Protein AF-A0A133V153-F1 (afdb_monomer_lite)

Organism: NCBI:txid1698272

pLDDT: mean 90.9, std 9.08, range [32.34, 97.81]

Foldseek 3Di:
DPPDDADALVRVCVVVVHDSVVSVVVVVVCVVVVQWDADPRHIDGDPVVVVVCVVDPWFKDWDDQDPQDDDPTDIDTKDALCLVVDAQCVVVQVVVVVVPGRTHFDWFDDPNATDRHPDPDHGDPVVRVVCCVRPVGDHNMD

Structure (mmCIF, N/CA/C/O backbone):
data_AF-A0A133V153-F1
#
_entry.id   AF-A0A133V153-F1
#
loop_
_atom_site.group_PDB
_atom_site.id
_atom_site.type_symbol
_atom_site.label_atom_id
_atom_site.label_alt_id
_atom_site.label_comp_id
_atom_site.label_asym_id
_atom_site.label_entity_id
_atom_site.label_seq_id
_atom_site.pdbx_PDB_ins_code
_atom_site.Cartn_x
_atom_site.Cartn_y
_atom_site.Cartn_z
_atom_site.occupancy
_atom_site.B_iso_or_equiv
_atom_site.auth_seq_id
_atom_site.auth_comp_id
_atom_site.auth_asym_id
_atom_site.auth_atom_id
_atom_site.pdbx_PDB_model_num
ATOM 1 N N . MET A 1 1 ? -5.571 -16.734 17.372 1.00 32.34 1 MET A N 1
ATOM 2 C CA . MET A 1 1 ? -5.137 -15.550 18.153 1.00 32.34 1 MET A CA 1
ATOM 3 C C . MET A 1 1 ? -5.029 -14.355 17.203 1.00 32.34 1 MET A C 1
ATOM 5 O O . MET A 1 1 ? -4.830 -14.595 16.019 1.00 32.34 1 MET A O 1
ATOM 9 N N . SER A 1 2 ? -5.317 -13.109 17.619 1.00 40.53 2 SER A N 1
ATOM 10 C CA . SER A 1 2 ? -5.032 -11.953 16.744 1.00 40.53 2 SER A CA 1
ATOM 11 C C . SER A 1 2 ? -3.527 -11.776 16.662 1.00 40.53 2 SER A C 1
ATOM 13 O O . SER A 1 2 ? -2.854 -11.866 17.677 1.00 40.53 2 SER A O 1
ATOM 15 N N . GLU A 1 3 ? -3.025 -11.517 15.465 1.00 55.06 3 GLU A N 1
ATOM 16 C CA . GLU A 1 3 ? -1.598 -11.350 15.178 1.00 55.06 3 GLU A CA 1
ATOM 17 C C . GLU A 1 3 ? -0.978 -10.137 15.899 1.00 55.06 3 GLU A C 1
ATOM 19 O O . GLU A 1 3 ? 0.232 -9.968 15.870 1.00 55.06 3 GLU A O 1
ATOM 24 N N . HIS A 1 4 ? -1.791 -9.268 16.516 1.00 63.38 4 HIS A N 1
ATOM 25 C CA . HIS A 1 4 ? -1.375 -8.061 17.234 1.00 63.38 4 HIS A CA 1
ATOM 26 C C . HIS A 1 4 ? -2.132 -7.928 18.568 1.00 63.38 4 HIS A C 1
ATOM 28 O O . HIS A 1 4 ? -3.315 -8.291 18.663 1.00 63.38 4 HIS A O 1
ATOM 34 N N . GLU A 1 5 ? -1.446 -7.381 19.575 1.00 80.12 5 GLU A N 1
ATOM 35 C CA . GLU A 1 5 ? -2.010 -6.990 20.872 1.00 80.12 5 GLU A CA 1
ATOM 36 C C . GLU A 1 5 ? -3.045 -5.856 20.730 1.00 80.12 5 GLU A C 1
ATOM 38 O O . GLU A 1 5 ? -2.944 -5.042 19.801 1.00 80.12 5 GLU A O 1
ATOM 43 N N . PRO A 1 6 ? -4.024 -5.754 21.653 1.00 90.88 6 PRO A N 1
ATOM 44 C CA . PRO A 1 6 ? -4.904 -4.593 21.739 1.00 90.88 6 PRO A CA 1
ATOM 45 C C . PRO A 1 6 ? -4.107 -3.283 21.767 1.00 90.88 6 PRO A C 1
ATOM 47 O O . PRO A 1 6 ? -3.085 -3.171 22.446 1.00 90.88 6 PRO A O 1
ATOM 50 N N . ILE A 1 7 ? -4.570 -2.271 21.031 1.00 93.62 7 ILE A N 1
ATOM 51 C CA . ILE A 1 7 ? -3.858 -0.993 20.924 1.00 93.62 7 ILE A CA 1
ATOM 52 C C . ILE A 1 7 ? -4.767 0.194 21.246 1.00 93.62 7 ILE A C 1
ATOM 54 O O . ILE A 1 7 ? -5.852 0.358 20.691 1.00 93.62 7 ILE A O 1
ATOM 58 N N . GLY A 1 8 ? -4.322 1.050 22.166 1.00 94.62 8 GLY A N 1
ATOM 59 C CA . GLY A 1 8 ? -5.066 2.246 22.556 1.00 94.62 8 GLY A CA 1
ATOM 60 C C . GLY A 1 8 ? -5.098 3.317 21.459 1.00 94.62 8 GLY A C 1
ATOM 61 O O . GLY A 1 8 ? -4.127 3.504 20.720 1.00 94.62 8 GLY A O 1
ATOM 62 N N . ARG A 1 9 ? -6.191 4.091 21.406 1.00 94.81 9 ARG A N 1
ATOM 63 C CA . ARG A 1 9 ? -6.420 5.164 20.415 1.00 94.81 9 ARG A CA 1
ATOM 64 C C . ARG A 1 9 ? -5.245 6.136 20.276 1.00 94.81 9 ARG A C 1
ATOM 66 O O . ARG A 1 9 ? -4.826 6.417 19.161 1.00 94.81 9 ARG A O 1
ATOM 73 N N . LYS A 1 10 ? -4.697 6.642 21.390 1.00 94.31 10 LYS A N 1
ATOM 74 C CA . LYS A 1 10 ? -3.574 7.602 21.363 1.00 94.31 10 LYS A CA 1
ATOM 75 C C . LYS A 1 10 ? -2.314 6.998 20.735 1.00 94.31 10 LYS A C 1
ATOM 77 O O . LYS A 1 10 ? -1.610 7.670 19.990 1.00 94.31 10 LYS A O 1
ATOM 82 N N . ARG A 1 11 ? -2.036 5.716 21.008 1.00 94.62 11 ARG A N 1
ATOM 83 C CA . ARG A 1 11 ? -0.894 5.001 20.419 1.00 94.62 11 ARG A CA 1
ATOM 84 C C . ARG A 1 11 ? -1.103 4.769 18.921 1.00 94.62 11 ARG A C 1
ATOM 86 O O . ARG A 1 11 ? -0.154 4.951 18.167 1.00 94.62 11 ARG A O 1
ATOM 93 N N . LEU A 1 12 ? -2.325 4.431 18.495 1.00 94.44 12 LEU A N 1
ATOM 94 C CA . LEU A 1 12 ? -2.684 4.343 17.074 1.00 94.44 12 LEU A CA 1
ATOM 95 C C . LEU A 1 12 ? -2.496 5.679 16.348 1.00 94.44 12 LEU A C 1
ATOM 97 O O . LEU A 1 12 ? -1.836 5.702 15.317 1.00 94.44 12 LEU A O 1
ATOM 101 N N . ALA A 1 13 ? -3.004 6.779 16.913 1.00 96.06 13 ALA A N 1
ATOM 102 C CA . ALA A 1 13 ? -2.884 8.113 16.322 1.00 96.06 13 ALA A CA 1
ATOM 103 C C . ALA A 1 13 ? -1.416 8.494 16.070 1.00 96.06 13 ALA A C 1
ATOM 105 O O . ALA A 1 13 ? -1.063 8.889 14.963 1.00 96.06 13 ALA A O 1
ATOM 106 N N . ARG A 1 14 ? -0.539 8.271 17.063 1.00 95.44 14 ARG A N 1
ATOM 107 C CA . ARG A 1 14 ? 0.907 8.509 16.918 1.00 95.44 14 ARG A CA 1
ATOM 108 C C . ARG A 1 14 ? 1.553 7.615 15.863 1.00 95.44 14 ARG A C 1
ATOM 110 O O . ARG A 1 14 ? 2.299 8.116 15.033 1.00 95.44 14 ARG A O 1
ATOM 117 N N . LYS A 1 15 ? 1.270 6.305 15.884 1.00 93.19 15 LYS A N 1
ATOM 118 C CA . LYS A 1 15 ? 1.844 5.350 14.918 1.00 93.19 15 LYS A CA 1
ATOM 119 C C . LYS A 1 15 ? 1.439 5.661 13.478 1.00 93.19 15 LYS A C 1
ATOM 121 O O . LYS A 1 15 ? 2.256 5.513 12.583 1.00 93.19 15 LYS A O 1
ATOM 126 N N . LEU A 1 16 ? 0.195 6.085 13.274 1.00 91.62 16 LEU A N 1
ATOM 127 C CA . LEU A 1 16 ? -0.346 6.425 11.959 1.00 91.62 16 LEU A CA 1
ATOM 128 C C . LEU A 1 16 ? -0.115 7.895 11.580 1.00 91.62 16 LEU A C 1
ATOM 130 O O . LEU A 1 16 ? -0.528 8.299 10.501 1.00 91.62 16 LEU A O 1
ATOM 134 N N . ARG A 1 17 ? 0.514 8.689 12.462 1.00 92.69 17 ARG A N 1
ATOM 135 C CA . ARG A 1 17 ? 0.752 10.132 12.290 1.00 92.69 17 ARG A CA 1
ATOM 136 C C . ARG A 1 17 ? -0.514 10.913 11.905 1.00 92.69 17 ARG A C 1
ATOM 138 O O . ARG A 1 17 ? -0.471 11.841 11.107 1.00 92.69 17 ARG A O 1
ATOM 145 N N . VAL A 1 18 ? -1.649 10.553 12.505 1.00 94.38 18 VAL A N 1
ATOM 146 C CA . VAL A 1 18 ? -2.936 11.243 12.317 1.00 94.38 18 VAL A CA 1
ATOM 147 C C . VAL A 1 18 ? -3.361 11.970 13.590 1.00 94.38 18 VAL A C 1
ATOM 149 O O . VAL A 1 18 ? -3.038 11.546 14.701 1.00 94.38 18 VAL A O 1
ATOM 152 N N . GLY A 1 19 ? -4.139 13.046 13.446 1.00 95.50 19 GLY A N 1
ATOM 153 C CA . GLY A 1 19 ? -4.699 13.776 14.587 1.00 95.50 19 GLY A CA 1
ATOM 154 C C . GLY A 1 19 ? -5.626 12.911 15.452 1.00 95.50 19 GLY A C 1
ATOM 155 O O . GLY A 1 19 ? -6.313 12.012 14.956 1.00 95.50 19 GLY A O 1
ATOM 156 N N . GLU A 1 20 ? -5.696 13.193 16.759 1.00 94.62 20 GLU A N 1
ATOM 157 C CA . GLU A 1 20 ? -6.511 12.398 17.694 1.00 94.62 20 GLU A CA 1
ATOM 158 C C . GLU A 1 20 ? -8.006 12.392 17.328 1.00 94.62 20 GLU A C 1
ATOM 160 O O . GLU A 1 20 ? -8.674 11.360 17.457 1.00 94.62 20 GLU A O 1
ATOM 165 N N . GLY A 1 21 ? -8.521 13.525 16.834 1.00 96.62 21 GLY A N 1
ATOM 166 C CA . GLY A 1 21 ? -9.886 13.646 16.320 1.00 96.62 21 GLY A CA 1
ATOM 167 C C . GLY A 1 21 ? -10.138 12.727 15.122 1.00 96.62 21 GLY A C 1
ATOM 168 O O . GLY A 1 21 ? -11.104 11.964 15.137 1.00 96.62 21 GLY A O 1
ATOM 169 N N . SER A 1 22 ? -9.230 12.718 14.141 1.00 96.88 22 SER A N 1
ATOM 170 C CA . SER A 1 22 ? -9.299 11.833 12.970 1.00 96.88 22 SER A CA 1
ATOM 171 C C . SER A 1 22 ? -9.246 10.364 13.374 1.00 96.88 22 SER A C 1
ATOM 173 O O . SER A 1 22 ? -10.057 9.567 12.906 1.00 96.88 22 SER A O 1
ATOM 175 N N . MET A 1 23 ? -8.366 10.000 14.312 1.00 97.12 23 MET A N 1
ATOM 176 C CA . MET A 1 23 ? -8.290 8.629 14.822 1.00 97.12 23 MET A CA 1
ATOM 177 C C . MET A 1 23 ? -9.599 8.198 15.496 1.00 97.12 23 MET A C 1
ATOM 179 O O . MET A 1 23 ? -10.049 7.067 15.308 1.00 97.12 23 MET A O 1
ATOM 183 N N . ARG A 1 24 ? -10.240 9.095 16.261 1.00 96.06 24 ARG A N 1
ATOM 184 C CA . ARG A 1 24 ? -11.567 8.842 16.847 1.00 96.06 24 ARG A CA 1
ATOM 185 C C . ARG A 1 24 ? -12.603 8.575 15.755 1.00 96.06 24 ARG A C 1
ATOM 187 O O . ARG A 1 24 ? -13.336 7.596 15.869 1.00 96.06 24 ARG A O 1
ATOM 194 N N . THR A 1 25 ? -12.638 9.396 14.709 1.00 97.81 25 THR A N 1
ATOM 195 C CA . THR A 1 25 ? -13.566 9.228 13.580 1.00 97.81 25 THR A CA 1
ATOM 196 C C . THR A 1 25 ? -13.335 7.907 12.844 1.00 97.81 25 THR A C 1
ATOM 198 O O . THR A 1 25 ? -14.289 7.164 12.623 1.00 97.81 25 THR A O 1
ATOM 201 N N . ILE A 1 26 ? -12.079 7.557 12.545 1.00 96.94 26 ILE A N 1
ATOM 202 C CA . ILE A 1 26 ? -11.711 6.285 11.900 1.00 96.94 26 ILE A CA 1
ATOM 203 C C . ILE A 1 26 ? -12.182 5.093 12.743 1.00 96.94 26 ILE A C 1
ATOM 205 O O . ILE A 1 26 ? -12.841 4.191 12.231 1.00 96.94 26 ILE A O 1
ATOM 209 N N . LEU A 1 27 ? -11.889 5.091 14.047 1.00 96.88 27 LEU A N 1
ATOM 210 C CA . LEU A 1 27 ? -12.289 3.994 14.935 1.00 96.88 27 LEU A CA 1
ATOM 211 C C . LEU A 1 27 ? -13.801 3.895 15.102 1.00 96.88 27 LEU A C 1
ATOM 213 O O . LEU A 1 27 ? -14.309 2.787 15.241 1.00 96.88 27 LEU A O 1
ATOM 217 N N . ASN A 1 28 ? -14.515 5.020 15.117 1.00 97.12 28 ASN A N 1
ATOM 218 C CA . ASN A 1 28 ? -15.974 5.016 15.155 1.00 97.12 28 ASN A CA 1
ATOM 219 C C . ASN A 1 28 ? -16.540 4.339 13.909 1.00 97.12 28 ASN A C 1
ATOM 221 O O . ASN A 1 28 ? -17.233 3.339 14.054 1.00 97.12 28 ASN A O 1
ATOM 225 N N . ARG A 1 29 ? -16.105 4.750 12.716 1.00 97.69 29 ARG A N 1
ATOM 226 C CA . ARG A 1 29 ? -16.550 4.129 11.462 1.00 97.69 29 ARG A CA 1
ATOM 227 C C . ARG A 1 29 ? -16.252 2.626 11.406 1.00 97.69 29 ARG A C 1
ATOM 229 O O . ARG A 1 29 ? -17.121 1.831 11.073 1.00 97.69 29 ARG A O 1
ATOM 236 N N . LEU A 1 30 ? -15.051 2.209 11.818 1.00 96.44 30 LEU A N 1
ATOM 237 C CA . LEU A 1 30 ? -14.686 0.786 11.868 1.00 96.44 30 LEU A CA 1
ATOM 238 C C . LEU A 1 30 ? -15.512 -0.020 12.887 1.00 96.44 30 LEU A C 1
ATOM 240 O O . LEU A 1 30 ? -15.706 -1.224 12.696 1.00 96.44 30 LEU A O 1
ATOM 244 N N . LYS A 1 31 ? -15.973 0.607 13.977 1.00 96.94 31 LYS A N 1
ATOM 245 C CA . LYS A 1 31 ? -16.891 -0.020 14.942 1.00 96.94 31 LYS A CA 1
ATOM 246 C C . LYS A 1 31 ? -18.304 -0.123 14.378 1.00 96.94 31 LYS A C 1
ATOM 248 O O . LYS A 1 31 ? -18.906 -1.185 14.523 1.00 96.94 31 LYS A O 1
ATOM 253 N N . ASP A 1 32 ? -18.793 0.919 13.712 1.00 97.62 32 ASP A N 1
ATOM 254 C CA . ASP A 1 32 ? -20.116 0.936 13.074 1.00 97.62 32 ASP A CA 1
ATOM 255 C C . ASP A 1 32 ? -20.215 -0.179 12.016 1.00 97.62 32 ASP A C 1
ATOM 257 O O . ASP A 1 32 ? -21.180 -0.946 11.986 1.00 97.62 32 ASP A O 1
ATOM 261 N N . ASP A 1 33 ? -19.131 -0.398 11.263 1.00 96.88 33 ASP A N 1
ATOM 262 C CA . ASP A 1 33 ? -18.997 -1.500 10.300 1.00 96.88 33 ASP A CA 1
ATOM 263 C C . ASP A 1 33 ? -18.761 -2.880 10.955 1.00 96.88 33 ASP A C 1
ATOM 265 O O . ASP A 1 33 ? -18.677 -3.911 10.268 1.00 96.88 33 ASP A O 1
ATOM 269 N N . LYS A 1 34 ? -18.670 -2.939 12.290 1.00 97.25 34 LYS A N 1
ATOM 270 C CA . LYS A 1 34 ? -18.384 -4.132 13.108 1.00 97.25 34 LYS A CA 1
ATOM 271 C C . LYS A 1 34 ? -17.037 -4.789 12.788 1.00 97.25 34 LYS A C 1
ATOM 273 O O . LYS A 1 34 ? -16.884 -5.999 12.970 1.00 97.25 34 LYS A O 1
ATOM 278 N N . LEU A 1 35 ? -16.058 -4.026 12.305 1.00 95.88 35 LEU A N 1
ATOM 279 C CA . LEU A 1 35 ? -14.710 -4.510 11.973 1.00 95.88 35 LEU A CA 1
ATOM 280 C C . LEU A 1 35 ? -13.770 -4.462 13.184 1.00 95.88 35 LEU A C 1
ATOM 282 O O . LEU A 1 35 ? -12.929 -5.348 13.354 1.00 95.88 35 LEU A O 1
ATOM 286 N N . VAL A 1 36 ? -13.943 -3.464 14.051 1.00 96.44 36 VAL A N 1
ATOM 287 C CA . VAL A 1 36 ? -13.152 -3.258 15.273 1.00 96.44 36 VAL A CA 1
ATOM 288 C C . VAL A 1 36 ? -14.069 -3.212 16.496 1.00 96.44 36 VAL A C 1
ATOM 290 O O . VAL A 1 36 ? -15.209 -2.769 16.404 1.00 96.44 36 VAL A O 1
ATOM 293 N N . ALA A 1 37 ? -13.572 -3.660 17.647 1.00 95.75 37 ALA A N 1
ATOM 294 C CA . ALA A 1 37 ? -14.207 -3.499 18.952 1.00 95.75 37 ALA A CA 1
ATOM 295 C C . ALA A 1 37 ? -13.272 -2.763 19.921 1.00 95.75 37 ALA A C 1
ATOM 297 O O . ALA A 1 37 ? -12.048 -2.840 19.795 1.00 95.75 37 ALA A O 1
ATOM 298 N N . SER A 1 38 ? -13.850 -2.052 20.890 1.00 94.75 38 SER A N 1
ATOM 299 C CA . SER A 1 38 ? -13.117 -1.475 22.022 1.00 94.75 38 SER A CA 1
ATOM 300 C C . SER A 1 38 ? -13.129 -2.440 23.205 1.00 94.75 38 SER A C 1
ATOM 302 O O . SER A 1 38 ? -14.179 -2.973 23.551 1.00 94.75 38 SER A O 1
ATOM 304 N N . THR A 1 39 ? -11.985 -2.608 23.856 1.00 91.94 39 THR A N 1
ATOM 305 C CA . THR A 1 39 ? -11.804 -3.311 25.131 1.00 91.94 39 THR A CA 1
ATOM 306 C C . THR A 1 39 ? -11.090 -2.384 26.122 1.00 91.94 39 THR A C 1
ATOM 3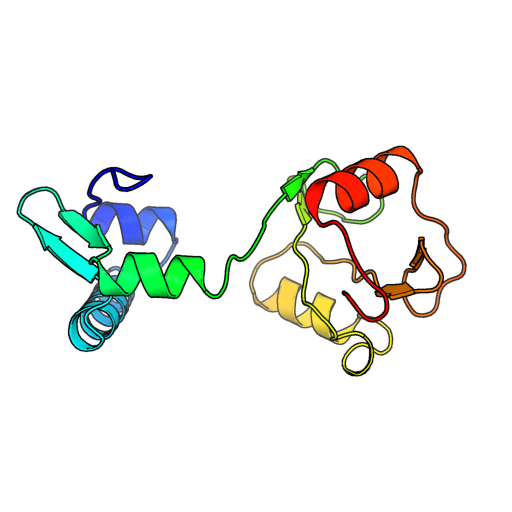08 O O . THR A 1 39 ? -10.526 -1.366 25.705 1.00 91.94 39 THR A O 1
ATOM 311 N N . PRO A 1 40 ? -11.052 -2.718 27.426 1.00 92.19 40 PRO A N 1
ATOM 312 C CA . PRO A 1 40 ? -10.254 -1.968 28.397 1.00 92.19 40 PRO A CA 1
ATOM 313 C C . PRO A 1 40 ? -8.764 -1.868 28.029 1.00 92.19 40 PRO A C 1
ATOM 315 O O . PRO A 1 40 ? -8.122 -0.872 28.347 1.00 92.19 40 PRO A O 1
ATOM 318 N N . GLN A 1 41 ? -8.215 -2.860 27.315 1.00 90.00 41 GLN A N 1
ATOM 319 C CA . GLN A 1 41 ? -6.816 -2.863 26.866 1.00 90.00 41 GLN A CA 1
ATOM 320 C C . GLN A 1 41 ? -6.584 -2.102 25.544 1.00 90.00 41 GLN A C 1
ATOM 322 O O . GLN A 1 41 ? -5.439 -1.882 25.154 1.00 90.00 41 GLN A O 1
ATOM 327 N N . GLY A 1 42 ? -7.639 -1.688 24.834 1.00 93.69 42 GLY A N 1
ATOM 328 C CA . GLY A 1 42 ? -7.534 -0.956 23.571 1.00 93.69 42 GLY A CA 1
ATOM 329 C C . GLY A 1 42 ? -8.481 -1.474 22.492 1.00 93.69 42 GLY A C 1
ATOM 330 O O . GLY A 1 42 ? -9.522 -2.051 22.772 1.00 93.69 42 GLY A O 1
ATOM 331 N N . HIS A 1 43 ? -8.141 -1.240 21.230 1.00 95.19 43 HIS A N 1
ATOM 332 C CA . HIS A 1 43 ? -8.952 -1.662 20.091 1.00 95.19 43 HIS A CA 1
ATOM 333 C C . HIS A 1 43 ? -8.446 -2.982 19.506 1.00 95.19 43 HIS A C 1
ATOM 335 O O . HIS A 1 43 ? -7.236 -3.177 19.375 1.00 95.19 43 HIS A O 1
ATOM 341 N N . ILE A 1 44 ? -9.376 -3.863 19.127 1.00 95.19 44 ILE A N 1
ATOM 342 C CA . ILE A 1 44 ? -9.096 -5.174 18.522 1.00 95.19 44 ILE A CA 1
ATOM 343 C C . ILE A 1 44 ? -9.945 -5.407 17.272 1.00 95.19 44 ILE A C 1
ATOM 345 O O . ILE A 1 44 ? -11.057 -4.894 17.164 1.00 95.19 44 ILE A O 1
ATOM 349 N N . LEU A 1 45 ? -9.466 -6.245 16.350 1.00 94.19 45 LEU A N 1
ATOM 350 C CA . LEU A 1 45 ? -10.292 -6.738 15.243 1.00 94.19 45 LEU A CA 1
ATOM 351 C C . LEU A 1 45 ? -11.341 -7.737 15.747 1.00 94.19 45 LEU A C 1
ATOM 353 O O . LEU A 1 45 ? -11.013 -8.692 16.463 1.00 94.19 45 LEU A O 1
ATOM 357 N N . THR A 1 46 ? -12.586 -7.573 15.302 1.00 95.38 46 THR A N 1
ATOM 358 C CA . THR A 1 46 ? -13.660 -8.552 15.527 1.00 95.38 46 THR A CA 1
ATOM 359 C C . THR A 1 46 ? -13.445 -9.807 14.671 1.00 95.38 46 THR A C 1
ATOM 361 O O . THR A 1 46 ? -12.568 -9.852 13.804 1.00 95.38 46 THR A O 1
ATOM 364 N N . LYS A 1 47 ? -14.270 -10.849 14.857 1.00 94.38 47 LYS A N 1
ATOM 365 C CA . LYS A 1 47 ? -14.269 -12.020 13.958 1.00 94.38 47 LYS A CA 1
ATOM 366 C C . LYS A 1 47 ? -14.533 -11.610 12.502 1.00 94.38 47 LYS A C 1
ATOM 368 O O . LYS A 1 47 ? -13.796 -12.042 11.621 1.00 94.38 47 LYS A O 1
ATOM 373 N N . LYS A 1 48 ? -15.514 -10.723 12.279 1.00 94.88 48 LYS A N 1
ATOM 374 C CA . LYS A 1 48 ? -15.817 -10.136 10.965 1.00 94.88 48 LYS A CA 1
ATOM 375 C C . LYS A 1 48 ? -14.618 -9.355 10.424 1.00 94.88 48 LYS A C 1
ATOM 377 O O . LYS A 1 48 ? -14.197 -9.606 9.305 1.00 94.88 48 LYS A O 1
ATOM 382 N N . GLY A 1 49 ? -14.014 -8.480 11.232 1.00 93.69 49 GLY A N 1
ATOM 383 C CA . GLY A 1 49 ? -12.834 -7.705 10.836 1.00 93.69 49 GLY A CA 1
ATOM 384 C C . GLY A 1 49 ? -11.654 -8.581 10.416 1.00 93.69 49 GLY A C 1
ATOM 385 O O . GLY A 1 49 ? -11.035 -8.329 9.388 1.00 93.69 49 GLY A O 1
ATOM 386 N N . LYS A 1 50 ? -11.386 -9.664 11.155 1.00 91.69 50 LYS A N 1
ATOM 387 C CA . LYS A 1 50 ? -10.348 -10.648 10.798 1.00 91.69 50 LYS A CA 1
ATOM 388 C C . LYS A 1 50 ? -10.661 -11.375 9.491 1.00 91.69 50 LYS A C 1
ATOM 390 O O . LYS A 1 50 ? -9.751 -11.610 8.705 1.00 91.69 50 LYS A O 1
ATOM 395 N N . GLN A 1 51 ? -11.917 -11.759 9.269 1.00 91.88 51 GLN A N 1
ATOM 396 C CA . GLN A 1 51 ? -12.334 -12.406 8.022 1.00 91.88 51 GLN A CA 1
ATOM 397 C C . GLN A 1 51 ? -12.192 -11.453 6.833 1.00 91.88 51 GLN A C 1
ATOM 399 O O . GLN A 1 51 ? -11.579 -11.825 5.841 1.00 91.88 51 GLN A O 1
ATOM 404 N N . GLU A 1 52 ? -12.670 -10.216 6.954 1.00 89.94 52 GLU A N 1
ATOM 405 C CA . GLU A 1 52 ? -12.564 -9.208 5.893 1.00 89.94 52 GLU A CA 1
ATOM 406 C C . GLU A 1 52 ? -11.106 -8.855 5.575 1.00 89.94 52 GLU A C 1
ATOM 408 O O . GLU A 1 52 ? -10.722 -8.817 4.407 1.00 89.94 52 GLU A O 1
ATOM 413 N N . PHE A 1 53 ? -10.259 -8.708 6.597 1.00 86.44 53 PHE A N 1
ATOM 414 C CA . PHE A 1 53 ? -8.823 -8.497 6.403 1.00 86.44 53 PHE A CA 1
ATOM 415 C C . PHE A 1 53 ? -8.171 -9.651 5.621 1.00 86.44 53 PHE A C 1
ATOM 417 O O . PHE A 1 53 ? -7.375 -9.418 4.714 1.00 86.44 53 PHE A O 1
ATOM 424 N N . LYS A 1 54 ? -8.568 -10.900 5.904 1.00 84.38 54 LYS A N 1
ATOM 425 C CA . LYS A 1 54 ? -8.079 -12.091 5.190 1.00 84.38 54 LYS A CA 1
ATOM 426 C C . LYS A 1 54 ? -8.577 -12.207 3.748 1.00 84.38 54 LYS A C 1
ATOM 428 O O . LYS A 1 54 ? -7.925 -12.882 2.962 1.00 84.38 54 LYS A O 1
ATOM 433 N N . ARG A 1 55 ? -9.711 -11.593 3.387 1.00 82.06 55 ARG A N 1
ATOM 434 C CA . ARG A 1 55 ? -10.267 -11.647 2.017 1.00 82.06 55 ARG A CA 1
ATOM 435 C C . ARG A 1 55 ? -9.515 -10.755 1.036 1.00 82.06 55 ARG A C 1
ATOM 437 O O . ARG A 1 55 ? -9.532 -11.025 -0.159 1.00 82.06 55 ARG A O 1
ATOM 444 N N . LYS A 1 56 ? -8.874 -9.693 1.527 1.00 70.56 56 LYS A N 1
ATOM 445 C CA . LYS A 1 56 ? -8.079 -8.759 0.718 1.00 70.56 56 LYS A CA 1
ATOM 446 C C . LYS A 1 56 ? -6.683 -8.598 1.323 1.00 70.56 56 LYS A C 1
ATOM 448 O O . LYS A 1 56 ? -6.349 -7.495 1.766 1.00 70.56 56 LYS A O 1
ATOM 453 N N . PRO A 1 57 ? -5.880 -9.675 1.390 1.00 65.88 57 PRO A N 1
ATOM 454 C CA . PRO A 1 57 ? -4.558 -9.590 1.976 1.00 65.88 57 PRO A CA 1
ATOM 455 C C . PRO A 1 57 ? -3.713 -8.660 1.108 1.00 65.88 57 PRO A C 1
ATOM 457 O O . PRO A 1 57 ? -3.395 -8.966 -0.040 1.00 65.88 57 PRO A O 1
ATOM 460 N N . ARG A 1 58 ? -3.371 -7.495 1.656 1.00 77.25 58 ARG A N 1
ATOM 461 C CA . ARG A 1 58 ? -2.352 -6.634 1.065 1.00 77.25 58 ARG A CA 1
ATOM 462 C C . ARG A 1 58 ? -1.015 -7.165 1.541 1.00 77.25 58 ARG A C 1
ATOM 464 O O . ARG A 1 58 ? -0.738 -7.156 2.739 1.00 77.25 58 ARG A O 1
ATOM 471 N N . LYS A 1 59 ? -0.228 -7.689 0.609 1.00 85.81 59 LYS A N 1
ATOM 472 C CA . LYS A 1 59 ? 1.126 -8.134 0.906 1.00 85.81 59 LYS A CA 1
ATOM 473 C C . LYS A 1 59 ? 2.052 -6.938 0.747 1.00 85.81 59 LYS A C 1
ATOM 475 O O . LYS A 1 59 ? 2.016 -6.269 -0.281 1.00 85.81 59 LYS A O 1
ATOM 480 N N . PHE A 1 60 ? 2.846 -6.683 1.773 1.00 92.00 60 PHE A N 1
AT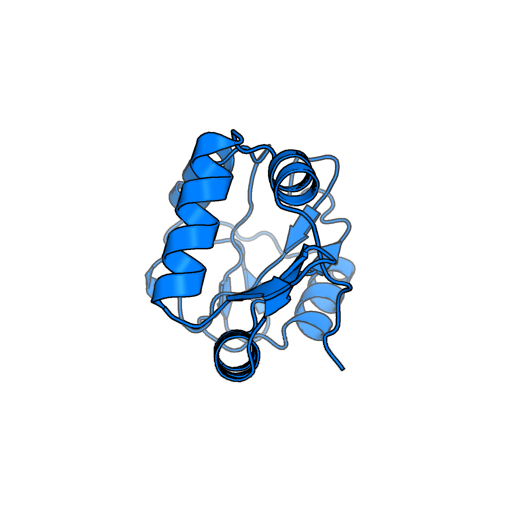OM 481 C CA . PHE A 1 60 ? 3.889 -5.671 1.754 1.00 92.00 60 PHE A CA 1
ATOM 482 C C . PHE A 1 60 ? 5.225 -6.370 1.970 1.00 92.00 60 PHE A C 1
ATOM 484 O O . PHE A 1 60 ? 5.320 -7.278 2.800 1.00 92.00 60 PHE A O 1
ATOM 491 N N . LEU A 1 61 ? 6.232 -5.974 1.205 1.00 93.38 61 LEU A N 1
ATOM 492 C CA . LEU A 1 61 ? 7.598 -6.459 1.335 1.00 93.38 61 LEU A CA 1
ATOM 493 C C . LEU A 1 61 ? 8.498 -5.255 1.566 1.00 93.38 61 LEU A C 1
ATOM 495 O O . LEU A 1 61 ? 8.598 -4.407 0.688 1.00 93.38 61 LEU A O 1
ATOM 499 N N . THR A 1 62 ? 9.176 -5.212 2.708 1.00 93.50 62 THR A N 1
ATOM 500 C CA . THR A 1 62 ? 10.317 -4.311 2.874 1.00 93.50 62 THR A CA 1
ATOM 501 C C . THR A 1 62 ? 11.522 -4.920 2.171 1.00 93.50 62 THR A C 1
ATOM 503 O O . THR A 1 62 ? 11.864 -6.093 2.384 1.00 93.50 62 THR A O 1
ATOM 506 N N . LEU A 1 63 ? 12.148 -4.138 1.307 1.00 92.50 63 LEU A N 1
ATOM 507 C CA . LEU A 1 63 ? 13.324 -4.533 0.549 1.00 92.50 63 LEU A CA 1
ATOM 508 C C . LEU A 1 63 ? 14.284 -3.355 0.420 1.00 92.50 63 LEU A C 1
ATOM 510 O O . LEU A 1 63 ? 13.984 -2.260 0.863 1.00 92.50 63 LEU A O 1
ATOM 514 N N . ASP A 1 64 ? 15.451 -3.650 -0.125 1.00 89.00 64 ASP A N 1
ATOM 515 C CA . ASP A 1 64 ? 16.366 -2.647 -0.652 1.00 89.00 64 ASP A CA 1
ATOM 516 C C . ASP A 1 64 ? 16.133 -2.700 -2.160 1.00 89.00 64 ASP A C 1
ATOM 518 O O . ASP A 1 64 ? 16.323 -3.773 -2.758 1.00 89.00 64 ASP A O 1
ATOM 522 N N . ALA A 1 65 ? 15.551 -1.636 -2.709 1.00 86.62 65 ALA A N 1
ATOM 523 C CA . ALA A 1 65 ? 15.177 -1.557 -4.113 1.00 86.62 65 ALA A CA 1
ATOM 524 C C . ALA A 1 65 ? 16.289 -0.948 -4.985 1.00 86.62 65 ALA A C 1
ATOM 526 O O . ALA A 1 65 ? 16.075 -0.801 -6.189 1.00 86.62 65 ALA A O 1
ATOM 527 N N . GLY A 1 66 ? 17.465 -0.654 -4.412 1.00 85.06 66 GLY A N 1
ATOM 528 C CA . GLY A 1 66 ? 18.587 -0.057 -5.133 1.00 85.06 66 GLY A CA 1
ATOM 529 C C . GLY A 1 66 ? 18.167 1.218 -5.863 1.00 85.06 66 GLY A C 1
ATOM 530 O O . GLY A 1 66 ? 17.446 2.050 -5.318 1.00 85.06 66 GLY A O 1
ATOM 531 N N . ASP A 1 67 ? 18.546 1.327 -7.134 1.00 83.62 67 ASP A N 1
ATOM 532 C CA . ASP A 1 67 ? 18.272 2.514 -7.955 1.00 83.62 67 ASP A CA 1
ATOM 533 C C . ASP A 1 67 ? 16.813 2.611 -8.453 1.00 83.62 67 ASP A C 1
ATOM 535 O O . ASP A 1 67 ? 16.463 3.528 -9.200 1.00 83.62 67 ASP A O 1
ATOM 539 N N . LEU A 1 68 ? 15.927 1.680 -8.067 1.00 83.06 68 LEU A N 1
ATOM 540 C CA . LEU A 1 68 ? 14.505 1.761 -8.424 1.00 83.06 68 LEU A CA 1
ATOM 541 C C . LEU A 1 68 ? 13.771 2.862 -7.657 1.00 83.06 68 LEU A C 1
ATOM 543 O O . LEU A 1 68 ? 12.681 3.261 -8.064 1.00 83.06 68 LEU A O 1
ATOM 547 N N . THR A 1 69 ? 14.303 3.334 -6.540 1.00 81.62 69 THR A N 1
ATOM 548 C CA . THR A 1 69 ? 13.676 4.344 -5.684 1.00 81.62 69 THR A CA 1
ATOM 549 C C . THR A 1 69 ? 14.743 5.289 -5.142 1.00 81.62 69 THR A C 1
ATOM 551 O O . THR A 1 69 ? 15.937 5.094 -5.329 1.00 81.62 69 THR A O 1
ATOM 554 N N . VAL A 1 70 ? 14.303 6.378 -4.513 1.00 81.31 70 VAL A N 1
ATOM 555 C CA . VAL A 1 70 ? 15.193 7.419 -3.967 1.00 81.31 70 VAL A CA 1
ATOM 556 C C . VAL A 1 70 ? 15.105 7.533 -2.442 1.00 81.31 70 VAL A C 1
ATOM 558 O O . VAL A 1 70 ? 15.722 8.419 -1.858 1.00 81.31 70 VAL A O 1
ATOM 561 N N . GLY A 1 71 ? 14.295 6.686 -1.802 1.00 82.44 71 GLY A N 1
ATOM 562 C CA . GLY A 1 71 ? 14.026 6.744 -0.367 1.00 82.44 71 GLY A CA 1
ATOM 563 C C . GLY A 1 71 ? 14.981 5.869 0.444 1.00 82.44 71 GLY A C 1
ATOM 564 O O . GLY A 1 71 ? 15.545 4.906 -0.058 1.00 82.44 71 GLY A O 1
ATOM 565 N N . GLU A 1 72 ? 15.119 6.168 1.736 1.00 85.44 72 GLU A N 1
ATOM 566 C CA . GLU A 1 72 ? 15.938 5.363 2.662 1.00 85.44 72 GLU A CA 1
ATOM 567 C C . GLU A 1 72 ? 15.296 4.009 3.020 1.00 85.44 72 GLU A C 1
ATOM 569 O O . GLU A 1 72 ? 15.956 3.113 3.551 1.00 85.44 72 GLU A O 1
ATOM 574 N N . VAL A 1 73 ? 13.985 3.869 2.792 1.00 89.94 73 VAL A N 1
ATOM 575 C CA . VAL A 1 73 ? 13.207 2.669 3.115 1.00 89.94 73 VAL A CA 1
ATOM 576 C C . VAL A 1 73 ? 12.249 2.349 1.977 1.00 89.94 73 VAL A C 1
ATOM 578 O O . VAL A 1 73 ? 11.317 3.113 1.722 1.00 89.94 73 VAL A O 1
ATOM 581 N N . ASP A 1 74 ? 12.388 1.156 1.394 1.00 93.56 74 ASP A N 1
ATOM 582 C CA . ASP A 1 74 ? 11.510 0.707 0.315 1.00 93.56 74 ASP A CA 1
ATOM 583 C C . ASP A 1 74 ? 10.482 -0.314 0.773 1.00 93.56 74 ASP A C 1
ATOM 585 O O . ASP A 1 74 ? 10.766 -1.283 1.491 1.00 93.56 74 ASP A O 1
ATOM 589 N N . VAL A 1 75 ? 9.256 -0.125 0.291 1.00 94.19 75 VAL A N 1
ATOM 590 C CA . VAL A 1 75 ? 8.155 -1.062 0.489 1.00 94.19 75 VAL A CA 1
ATOM 591 C C . VAL A 1 75 ? 7.502 -1.358 -0.852 1.00 94.19 75 VAL A C 1
ATOM 593 O O . VAL A 1 75 ? 6.915 -0.479 -1.475 1.00 94.19 75 VAL A O 1
ATOM 596 N N . ALA A 1 76 ? 7.537 -2.622 -1.261 1.00 94.69 76 ALA A N 1
ATOM 597 C CA . ALA A 1 76 ? 6.810 -3.110 -2.423 1.00 94.69 76 ALA A CA 1
ATOM 598 C C . ALA A 1 76 ? 5.444 -3.687 -2.024 1.00 94.69 76 ALA A C 1
ATOM 600 O O . ALA A 1 76 ? 5.268 -4.253 -0.938 1.00 94.69 76 ALA A O 1
ATOM 601 N N . THR A 1 77 ? 4.478 -3.590 -2.932 1.00 95.31 77 THR A N 1
ATOM 602 C CA . THR A 1 77 ? 3.180 -4.272 -2.858 1.00 95.31 77 THR A CA 1
ATOM 603 C C . THR A 1 77 ? 2.744 -4.686 -4.261 1.00 95.31 77 THR A C 1
ATOM 605 O O . THR A 1 77 ? 3.383 -4.291 -5.226 1.00 95.31 77 THR A O 1
ATOM 608 N N . ILE A 1 78 ? 1.682 -5.486 -4.364 1.00 94.56 78 ILE A N 1
ATOM 609 C CA . ILE A 1 78 ? 1.152 -5.974 -5.642 1.00 94.56 78 ILE A CA 1
ATOM 610 C C . ILE A 1 78 ? -0.346 -5.691 -5.754 1.00 94.56 78 ILE A C 1
ATOM 612 O O . ILE A 1 78 ? -1.118 -5.925 -4.812 1.00 94.56 78 ILE A O 1
ATOM 616 N N . VAL A 1 79 ? -0.770 -5.231 -6.922 1.00 93.00 79 VAL A N 1
ATOM 617 C CA . VAL A 1 79 ? -2.160 -5.040 -7.321 1.00 93.00 79 VAL A CA 1
ATOM 618 C C . VAL A 1 79 ? -2.461 -5.986 -8.476 1.00 93.00 79 VAL A C 1
ATOM 620 O O . VAL A 1 79 ? -1.882 -5.905 -9.555 1.00 93.00 79 VAL A O 1
ATOM 623 N N . ARG A 1 80 ? -3.400 -6.906 -8.242 1.00 92.06 80 ARG A N 1
ATOM 624 C CA . ARG A 1 80 ? -3.714 -7.948 -9.220 1.00 92.06 80 ARG A CA 1
ATOM 625 C C . ARG A 1 80 ? -4.475 -7.390 -10.421 1.00 92.06 80 ARG A C 1
ATOM 627 O O . ARG A 1 80 ? -5.430 -6.635 -10.216 1.00 92.06 80 ARG A O 1
ATOM 634 N N . LYS A 1 81 ? -4.112 -7.825 -11.634 1.00 93.38 81 LYS A N 1
ATOM 635 C CA . LYS A 1 81 ? -4.806 -7.513 -12.902 1.00 93.38 81 LYS A CA 1
ATOM 636 C C . LYS A 1 81 ? -5.086 -6.016 -13.090 1.00 93.38 81 LYS A C 1
ATOM 638 O O . LYS A 1 81 ? -6.223 -5.606 -13.326 1.00 93.38 81 LYS A O 1
ATOM 643 N N . ALA A 1 82 ? -4.059 -5.194 -12.911 1.00 94.31 82 ALA A N 1
ATOM 644 C CA . ALA A 1 82 ? -4.173 -3.738 -12.933 1.00 94.31 82 ALA A CA 1
ATOM 645 C C . ALA A 1 82 ? -3.327 -3.053 -14.015 1.00 94.31 82 ALA A C 1
ATOM 647 O O . ALA A 1 82 ? -3.405 -1.832 -14.124 1.00 94.31 82 ALA A O 1
ATOM 648 N N . SER A 1 83 ? -2.568 -3.806 -14.818 1.00 94.06 83 SER A N 1
ATOM 649 C CA . SER A 1 83 ? -1.669 -3.250 -15.844 1.00 94.06 83 SER A CA 1
ATOM 650 C C . SER A 1 83 ? -2.363 -2.302 -16.828 1.00 94.06 83 SER A C 1
ATOM 652 O O . SER A 1 83 ? -1.819 -1.252 -17.129 1.00 94.06 83 SER A O 1
ATOM 654 N N . GLU A 1 84 ? -3.609 -2.576 -17.226 1.00 93.88 84 GLU A N 1
ATOM 655 C CA . GLU A 1 84 ? -4.398 -1.703 -18.118 1.00 93.88 84 GL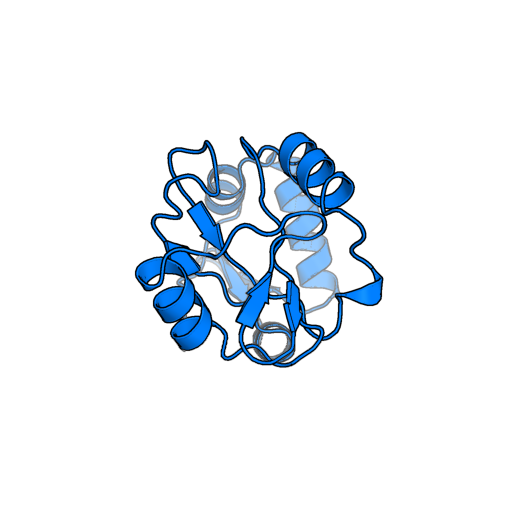U A CA 1
ATOM 656 C C . GLU A 1 84 ? -4.662 -0.298 -17.545 1.00 93.88 84 GLU A C 1
ATOM 658 O O . GLU A 1 84 ? -5.021 0.623 -18.273 1.00 93.88 84 GLU A O 1
ATOM 663 N N . LYS A 1 85 ? -4.509 -0.116 -16.228 1.00 92.69 85 LYS A N 1
ATOM 664 C CA . LYS A 1 85 ? -4.670 1.177 -15.538 1.00 92.69 85 LYS A CA 1
ATOM 665 C C . LYS A 1 85 ? -3.345 1.921 -15.376 1.00 92.69 85 LYS A C 1
ATOM 667 O O . LYS A 1 85 ? -3.311 2.983 -14.745 1.00 92.69 85 LYS A O 1
ATOM 672 N N . VAL A 1 86 ? -2.260 1.343 -15.877 1.00 92.31 86 VAL A N 1
ATOM 673 C CA . VAL A 1 86 ? -0.906 1.872 -15.791 1.00 92.31 86 VAL A CA 1
ATOM 674 C C . VAL A 1 86 ? -0.416 2.146 -17.204 1.00 92.31 86 VAL A C 1
ATOM 676 O O . VAL A 1 86 ? -0.193 1.233 -17.985 1.00 92.31 86 VAL A O 1
ATOM 679 N N . GLU A 1 87 ? -0.234 3.428 -17.513 1.00 90.94 87 GLU A N 1
ATOM 680 C CA . GLU A 1 87 ? 0.469 3.858 -18.722 1.00 90.94 87 GLU A CA 1
ATOM 681 C C . GLU A 1 87 ? 1.978 3.860 -18.436 1.00 90.94 87 GLU A C 1
ATOM 683 O O . GLU A 1 87 ? 2.600 2.810 -18.408 1.00 90.94 87 GLU A O 1
ATOM 688 N N . LEU A 1 88 ? 2.567 5.017 -18.122 1.00 92.81 88 LEU A N 1
ATOM 689 C CA . LEU A 1 88 ? 3.996 5.157 -17.802 1.00 92.81 88 LEU A CA 1
ATOM 690 C C . LEU A 1 88 ? 4.311 5.105 -16.295 1.00 92.81 88 LEU A C 1
ATOM 692 O O . LEU A 1 88 ? 5.423 5.406 -15.879 1.00 92.81 88 LEU A O 1
ATOM 696 N N . GLY A 1 89 ? 3.321 4.838 -15.437 1.00 92.62 89 GLY A N 1
ATOM 697 C CA . GLY A 1 89 ? 3.500 4.838 -13.975 1.00 92.62 89 GLY A CA 1
ATOM 698 C C . GLY A 1 89 ? 3.712 6.217 -13.323 1.00 92.62 89 GLY A C 1
ATOM 699 O O . GLY A 1 89 ? 3.713 6.322 -12.098 1.00 92.62 89 GLY A O 1
ATOM 700 N N . ILE A 1 90 ? 3.831 7.293 -14.112 1.00 93.44 90 ILE A N 1
ATOM 701 C CA . ILE A 1 90 ? 4.074 8.665 -13.627 1.00 93.44 90 ILE A CA 1
ATOM 702 C C . ILE A 1 90 ? 2.958 9.131 -12.688 1.00 93.44 90 ILE A C 1
ATOM 704 O O . ILE A 1 90 ? 3.227 9.665 -11.617 1.00 93.44 90 ILE A O 1
ATOM 708 N N . ARG A 1 91 ? 1.693 8.868 -13.041 1.00 94.94 91 ARG A N 1
ATOM 709 C CA . ARG A 1 91 ? 0.547 9.272 -12.211 1.00 94.94 91 ARG A CA 1
ATOM 710 C C . ARG A 1 91 ? 0.578 8.596 -10.843 1.00 94.94 91 ARG A C 1
ATOM 712 O O . ARG A 1 91 ? 0.314 9.240 -9.837 1.00 94.94 91 ARG A O 1
ATOM 719 N N . GLN A 1 92 ? 0.908 7.307 -10.797 1.00 95.31 92 GLN A N 1
ATOM 720 C CA . GLN A 1 92 ? 1.024 6.559 -9.547 1.00 95.31 92 GLN A CA 1
ATOM 721 C C . GLN A 1 92 ? 2.180 7.087 -8.694 1.00 95.31 92 GLN A C 1
ATOM 723 O O . GLN A 1 92 ? 2.009 7.234 -7.485 1.00 95.31 92 GLN A O 1
ATOM 728 N N . ARG A 1 93 ? 3.317 7.422 -9.317 1.00 94.25 93 ARG A N 1
ATOM 729 C CA . ARG A 1 93 ? 4.448 8.053 -8.633 1.00 94.25 93 ARG A CA 1
ATOM 730 C C . ARG A 1 93 ? 4.062 9.389 -8.015 1.00 94.25 93 ARG A C 1
ATOM 732 O O . ARG A 1 93 ? 4.289 9.594 -6.828 1.00 94.25 93 ARG A O 1
ATOM 739 N N . ASP A 1 94 ? 3.457 10.275 -8.794 1.00 95.12 94 ASP A N 1
ATOM 740 C CA . ASP A 1 94 ? 3.116 11.617 -8.328 1.00 95.12 94 ASP A CA 1
ATOM 741 C C . ASP A 1 94 ? 2.069 11.567 -7.200 1.00 95.12 94 ASP A C 1
ATOM 743 O O . ASP A 1 94 ? 2.172 12.311 -6.225 1.00 95.12 94 ASP A O 1
ATOM 747 N N . GLU A 1 95 ? 1.094 10.653 -7.270 1.00 95.75 95 GLU A N 1
ATOM 748 C CA . GLU A 1 95 ? 0.144 10.429 -6.172 1.00 95.75 95 GLU A CA 1
ATOM 749 C C . GLU A 1 95 ? 0.806 9.811 -4.930 1.00 95.75 95 GLU A C 1
ATOM 751 O O . GLU A 1 95 ? 0.450 10.177 -3.809 1.00 95.75 95 GLU A O 1
ATOM 756 N N . ALA A 1 96 ? 1.795 8.926 -5.092 1.00 93.88 96 ALA A N 1
ATOM 757 C CA . ALA A 1 96 ? 2.574 8.407 -3.968 1.00 93.88 96 ALA A CA 1
ATOM 758 C C . ALA A 1 96 ? 3.375 9.522 -3.278 1.00 93.88 96 ALA A C 1
ATOM 760 O O . ALA A 1 96 ? 3.368 9.607 -2.048 1.00 93.88 96 ALA A O 1
ATOM 761 N N . ILE A 1 97 ? 3.986 10.422 -4.056 1.00 94.69 97 ILE A N 1
ATOM 762 C CA . ILE A 1 97 ? 4.714 11.584 -3.531 1.00 94.69 97 ILE A CA 1
ATOM 763 C C . ILE A 1 97 ? 3.766 12.513 -2.766 1.00 94.69 97 ILE A C 1
ATOM 765 O O . ILE A 1 97 ? 4.038 12.874 -1.622 1.00 94.69 97 ILE A O 1
ATOM 769 N N . LYS A 1 98 ? 2.595 12.834 -3.332 1.00 95.25 98 LYS A N 1
ATOM 770 C CA . LYS A 1 98 ? 1.560 13.620 -2.628 1.00 95.25 98 LYS A CA 1
ATOM 771 C C . LYS A 1 98 ? 1.086 12.952 -1.335 1.00 95.25 98 LYS A C 1
ATOM 773 O O . LYS A 1 98 ? 0.714 13.649 -0.393 1.00 95.25 98 LYS A O 1
ATOM 778 N N . ALA A 1 99 ? 1.092 11.620 -1.281 1.00 92.44 99 ALA A N 1
ATOM 779 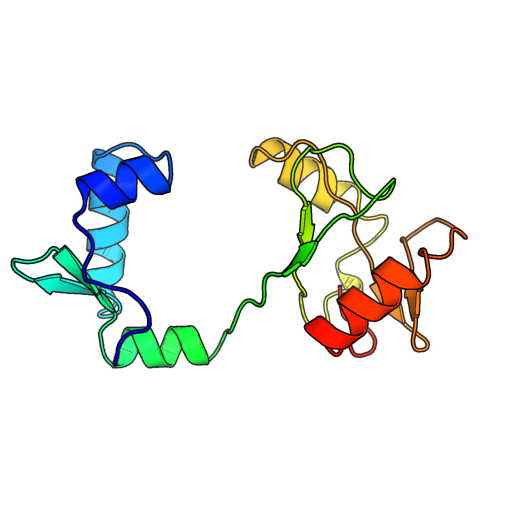C CA . ALA A 1 99 ? 0.753 10.846 -0.089 1.00 92.44 99 ALA A CA 1
ATOM 780 C C . ALA A 1 99 ? 1.895 10.764 0.947 1.00 92.44 99 ALA A C 1
ATOM 782 O O . ALA A 1 99 ? 1.687 10.199 2.024 1.00 92.44 99 ALA A O 1
ATOM 783 N N . GLY A 1 100 ? 3.063 11.347 0.657 1.00 90.62 100 GLY A N 1
ATOM 784 C CA . GLY A 1 100 ? 4.197 11.465 1.574 1.00 90.62 100 GLY A CA 1
ATOM 785 C C . GLY A 1 100 ? 5.334 10.470 1.341 1.00 90.62 100 GLY A C 1
ATOM 786 O O . GLY A 1 100 ? 6.129 10.271 2.256 1.00 90.62 100 GLY A O 1
ATOM 787 N N . ALA A 1 101 ? 5.402 9.823 0.174 1.00 93.44 101 ALA A N 1
ATOM 788 C CA . ALA A 1 101 ? 6.580 9.059 -0.237 1.00 93.44 101 ALA A CA 1
ATOM 789 C C . ALA A 1 101 ? 7.642 9.971 -0.881 1.00 93.44 101 ALA A C 1
ATOM 791 O O . ALA A 1 101 ? 7.300 10.993 -1.472 1.00 93.44 101 ALA A O 1
ATOM 792 N N . ASP A 1 102 ? 8.914 9.571 -0.846 1.00 93.94 102 ASP A N 1
ATOM 793 C CA . ASP A 1 102 ? 9.985 10.284 -1.568 1.00 93.94 102 ASP A CA 1
ATOM 794 C C . ASP A 1 102 ? 9.915 10.036 -3.087 1.00 93.94 102 ASP A C 1
ATOM 796 O O . ASP A 1 102 ? 10.337 10.853 -3.902 1.00 93.94 102 ASP A O 1
ATOM 800 N N . GLY A 1 103 ? 9.333 8.901 -3.478 1.00 92.69 103 GLY A N 1
ATOM 801 C CA . GLY A 1 103 ? 9.119 8.484 -4.855 1.00 92.69 103 GLY A CA 1
ATOM 802 C C . GLY A 1 103 ? 8.380 7.149 -4.915 1.00 92.69 103 GLY A C 1
ATOM 803 O O . GLY A 1 103 ? 8.042 6.557 -3.891 1.00 92.69 103 GLY A O 1
ATOM 804 N N . ALA A 1 104 ? 8.120 6.670 -6.127 1.00 93.88 104 ALA A N 1
ATOM 805 C CA . ALA A 1 104 ? 7.626 5.321 -6.370 1.00 93.88 104 ALA A CA 1
ATOM 806 C C . ALA A 1 104 ? 7.937 4.898 -7.807 1.00 93.88 104 ALA A C 1
ATOM 808 O O . ALA A 1 104 ? 7.844 5.703 -8.736 1.00 93.88 104 ALA A O 1
ATOM 809 N N . THR A 1 105 ? 8.240 3.615 -7.970 1.00 94.44 105 THR A N 1
ATOM 810 C CA . THR A 1 105 ? 8.425 2.975 -9.271 1.00 94.44 105 THR A CA 1
ATOM 811 C C . THR A 1 105 ? 7.337 1.943 -9.474 1.00 94.44 105 THR A C 1
ATOM 813 O O . THR A 1 105 ? 7.005 1.178 -8.568 1.00 94.44 105 THR A O 1
ATOM 816 N N . VAL A 1 106 ? 6.753 1.958 -10.668 1.00 95.38 106 VAL A N 1
ATOM 817 C CA . VAL A 1 106 ? 5.684 1.043 -11.054 1.00 95.38 106 VAL A CA 1
ATOM 818 C C . VAL A 1 106 ? 6.271 -0.028 -11.952 1.00 95.38 106 VAL A C 1
ATOM 820 O O . VAL A 1 106 ? 6.931 0.285 -12.941 1.00 95.38 106 VAL A O 1
ATOM 823 N N . LEU A 1 107 ? 6.015 -1.282 -11.603 1.00 95.56 107 LEU A N 1
ATOM 824 C CA . LEU A 1 107 ? 6.443 -2.448 -12.359 1.00 95.56 107 LEU A CA 1
ATOM 825 C C . LEU A 1 107 ? 5.201 -3.128 -12.920 1.00 95.56 107 LEU A C 1
ATOM 827 O O . LEU A 1 107 ? 4.198 -3.219 -12.231 1.00 95.56 107 LEU A O 1
ATOM 831 N N . VAL A 1 108 ? 5.250 -3.605 -14.156 1.00 95.75 108 VAL A N 1
ATOM 832 C CA . VAL A 1 108 ? 4.184 -4.418 -14.751 1.00 95.75 108 VAL A CA 1
A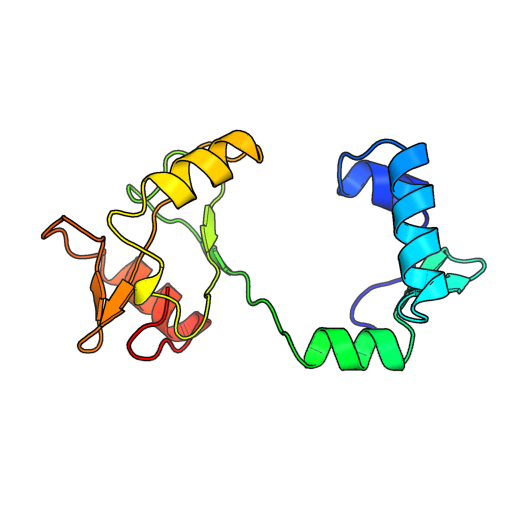TOM 833 C C . VAL A 1 108 ? 4.738 -5.807 -15.002 1.00 95.75 108 VAL A C 1
ATOM 835 O O . VAL A 1 108 ? 5.766 -5.957 -15.664 1.00 95.75 108 VAL A O 1
ATOM 838 N N . PHE A 1 109 ? 4.061 -6.830 -14.487 1.00 96.00 109 PHE A N 1
ATOM 839 C CA . PHE A 1 109 ? 4.427 -8.212 -14.759 1.00 96.00 109 PHE A CA 1
ATOM 840 C C . PHE A 1 109 ? 3.772 -8.684 -16.061 1.00 96.00 109 PHE A C 1
ATOM 842 O O . PHE A 1 109 ? 2.544 -8.700 -16.188 1.00 96.00 109 PHE A O 1
ATOM 849 N N . SER A 1 110 ? 4.597 -9.030 -17.047 1.00 93.38 110 SER A N 1
ATOM 850 C CA . SER A 1 110 ? 4.152 -9.543 -18.348 1.00 93.38 110 SER A CA 1
ATOM 851 C C . SER A 1 110 ? 5.230 -10.415 -18.980 1.00 93.38 110 SER A C 1
ATOM 853 O O . SER A 1 110 ? 6.421 -10.129 -18.840 1.00 93.38 110 SER A O 1
ATOM 855 N N . ASP A 1 111 ? 4.817 -11.463 -19.691 1.00 90.81 111 ASP A N 1
ATOM 856 C CA . ASP A 1 111 ? 5.719 -12.429 -20.335 1.00 90.81 111 ASP A CA 1
ATOM 857 C C . ASP A 1 111 ? 6.717 -13.054 -19.343 1.00 90.81 111 ASP A C 1
ATOM 859 O O . ASP A 1 111 ? 7.891 -13.280 -19.653 1.00 90.81 111 ASP A O 1
ATOM 863 N N . GLY A 1 112 ? 6.257 -13.288 -18.109 1.00 90.00 112 GLY A N 1
ATOM 864 C CA . GLY A 1 112 ? 7.050 -13.916 -17.053 1.00 90.00 112 GLY A CA 1
ATOM 865 C C . GLY A 1 112 ? 8.138 -13.040 -16.421 1.00 90.00 112 GLY A C 1
ATOM 866 O O . GLY A 1 112 ? 8.969 -13.585 -15.696 1.00 90.00 112 GLY A O 1
ATOM 867 N N . ARG A 1 113 ? 8.158 -11.723 -16.672 1.00 92.75 113 ARG A N 1
ATOM 868 C CA . ARG A 1 113 ? 9.150 -10.782 -16.117 1.00 92.75 113 ARG A CA 1
ATOM 869 C C . ARG A 1 113 ? 8.522 -9.466 -15.664 1.00 92.75 113 ARG A C 1
ATOM 871 O O . ARG A 1 113 ? 7.459 -9.070 -16.150 1.00 92.75 113 ARG A O 1
ATOM 878 N N . PHE A 1 114 ? 9.191 -8.772 -14.745 1.00 94.25 114 PHE A N 1
ATOM 879 C CA . PHE A 1 114 ? 8.828 -7.399 -14.380 1.00 94.25 114 PHE A CA 1
ATOM 880 C C . PHE A 1 114 ? 9.393 -6.406 -15.395 1.00 94.25 114 PHE A C 1
ATOM 882 O O . PHE A 1 114 ? 10.570 -6.464 -15.735 1.00 94.25 114 PHE A O 1
ATOM 889 N N . LYS A 1 115 ? 8.564 -5.464 -15.844 1.00 93.62 115 LYS A N 1
ATOM 890 C CA . LYS A 1 115 ? 8.951 -4.400 -16.776 1.00 93.62 115 LYS A CA 1
ATOM 891 C C . LYS A 1 115 ? 8.615 -3.040 -16.183 1.00 93.62 115 LYS A C 1
ATOM 893 O O . LYS A 1 115 ? 7.536 -2.868 -15.617 1.00 93.62 115 LYS A O 1
ATOM 898 N N . ILE A 1 116 ? 9.502 -2.065 -16.349 1.00 93.38 116 ILE A N 1
ATOM 899 C CA . ILE A 1 116 ? 9.187 -0.663 -16.060 1.00 93.38 116 ILE A CA 1
ATOM 900 C C . ILE A 1 116 ? 8.482 -0.092 -17.300 1.00 93.38 116 ILE A C 1
ATOM 902 O O . ILE A 1 116 ? 9.060 -0.110 -18.391 1.00 93.38 116 ILE A O 1
ATOM 906 N N . PRO A 1 117 ? 7.236 0.399 -17.189 1.00 91.75 117 PRO A N 1
ATOM 907 C CA . PRO A 1 117 ? 6.511 0.889 -18.352 1.00 91.75 117 PRO A CA 1
ATOM 908 C C . PRO A 1 117 ? 7.233 2.046 -19.051 1.00 91.75 117 PRO A C 1
ATOM 910 O O . PRO A 1 117 ? 7.636 3.020 -18.419 1.00 91.75 117 PRO A O 1
ATOM 913 N N . GLY A 1 118 ? 7.376 1.945 -20.374 1.00 87.31 118 GLY A N 1
ATOM 914 C CA . GLY A 1 118 ? 8.025 2.971 -21.195 1.00 87.31 118 GLY A CA 1
ATOM 915 C C . GLY A 1 118 ? 9.554 2.946 -21.192 1.00 87.31 118 GLY A C 1
ATOM 916 O O . GLY A 1 118 ? 10.159 3.836 -21.786 1.00 87.31 118 GLY A O 1
ATOM 917 N N . THR A 1 119 ? 10.188 1.946 -20.576 1.00 86.81 119 THR A N 1
ATOM 918 C CA . THR A 1 119 ? 11.645 1.763 -20.636 1.00 86.81 119 THR A CA 1
ATOM 919 C C . THR A 1 119 ? 12.007 0.359 -21.129 1.00 86.81 119 THR A C 1
ATOM 921 O O . THR A 1 119 ? 11.162 -0.530 -21.213 1.00 86.81 119 THR A O 1
ATOM 924 N N . GLN A 1 120 ? 13.274 0.175 -21.505 1.00 82.50 120 GLN A N 1
ATOM 925 C CA . GLN A 1 120 ? 13.867 -1.125 -21.856 1.00 82.50 120 GLN A CA 1
ATOM 926 C C . GLN A 1 120 ? 14.862 -1.579 -20.775 1.00 82.50 120 GLN A C 1
ATOM 928 O O . GLN A 1 120 ? 15.809 -2.304 -21.059 1.00 82.50 120 GLN A O 1
ATOM 933 N N . ILE A 1 121 ? 14.707 -1.063 -19.552 1.00 82.00 121 ILE A N 1
ATOM 934 C CA . ILE A 1 121 ? 15.618 -1.342 -18.444 1.00 82.00 121 ILE A CA 1
ATOM 935 C C . ILE A 1 121 ? 15.151 -2.622 -17.759 1.00 82.00 121 ILE A C 1
ATOM 937 O O . ILE A 1 121 ? 14.017 -2.693 -17.278 1.00 82.00 121 ILE A O 1
ATOM 941 N N . ASP A 1 122 ? 16.041 -3.606 -17.700 1.00 84.25 122 ASP A N 1
ATOM 942 C CA . ASP A 1 122 ? 15.817 -4.831 -16.943 1.00 84.25 122 ASP A CA 1
ATOM 943 C C . ASP A 1 122 ? 16.024 -4.589 -15.444 1.00 84.25 122 ASP A C 1
ATOM 945 O O . ASP A 1 122 ? 16.887 -3.812 -15.026 1.00 84.25 122 ASP A O 1
ATOM 949 N N . LEU A 1 123 ? 15.234 -5.278 -14.620 1.00 89.69 123 LEU A N 1
ATOM 950 C CA . LEU A 1 123 ? 15.421 -5.248 -13.174 1.00 89.69 123 LEU A CA 1
ATOM 951 C C . LEU A 1 123 ? 16.654 -6.054 -12.775 1.00 89.69 123 LEU A C 1
ATOM 953 O O . LEU A 1 123 ? 16.949 -7.106 -13.341 1.00 89.69 123 LEU A O 1
ATOM 957 N N . GLU A 1 124 ? 17.328 -5.612 -11.715 1.00 90.38 124 GLU A N 1
ATOM 958 C CA . GLU A 1 124 ? 18.386 -6.412 -11.116 1.00 90.38 124 GLU A CA 1
ATOM 959 C C . GLU A 1 124 ? 17.855 -7.797 -10.697 1.00 90.38 124 GLU A C 1
ATOM 961 O O . GLU A 1 124 ? 16.866 -7.878 -9.950 1.00 90.38 124 GLU A O 1
ATOM 966 N N . PRO A 1 125 ? 18.545 -8.899 -11.055 1.00 90.62 125 PRO A N 1
ATOM 967 C CA . PRO A 1 125 ? 18.078 -10.255 -10.764 1.00 90.62 125 PRO A CA 1
ATOM 968 C C . PRO A 1 125 ? 17.804 -10.508 -9.277 1.00 90.62 125 PRO A C 1
ATOM 970 O O . PRO A 1 125 ? 16.937 -11.303 -8.909 1.00 90.62 125 PRO A O 1
ATOM 973 N N . LYS A 1 126 ? 18.537 -9.836 -8.383 1.00 91.69 126 LYS A N 1
ATOM 974 C CA . LYS A 1 126 ? 18.335 -9.935 -6.932 1.00 91.69 126 LYS A CA 1
ATOM 975 C C . LYS A 1 126 ? 16.973 -9.373 -6.515 1.00 91.69 126 LYS A C 1
ATOM 977 O O . LYS A 1 126 ? 16.289 -9.996 -5.699 1.00 91.69 126 LYS A O 1
ATOM 982 N N . ILE A 1 127 ? 16.579 -8.225 -7.063 1.00 92.06 127 ILE A N 1
ATOM 983 C CA . ILE A 1 127 ? 15.296 -7.578 -6.771 1.00 92.06 127 ILE A CA 1
ATOM 984 C C . ILE A 1 127 ? 14.166 -8.394 -7.396 1.00 92.06 127 ILE A C 1
ATOM 986 O O . ILE A 1 127 ? 13.224 -8.759 -6.690 1.00 92.06 127 ILE A O 1
ATOM 990 N N . GLU A 1 128 ? 14.298 -8.773 -8.668 1.00 92.69 128 GLU A N 1
ATOM 991 C CA . GLU A 1 128 ? 13.304 -9.582 -9.380 1.00 92.69 128 GLU A CA 1
ATOM 992 C C . GLU A 1 128 ? 13.011 -10.907 -8.656 1.00 92.69 128 GLU A C 1
ATOM 994 O O . GLU A 1 128 ? 11.847 -11.257 -8.435 1.00 92.69 128 GLU A O 1
ATOM 999 N N . ASN A 1 129 ? 14.044 -11.606 -8.178 1.00 92.69 129 ASN A N 1
ATOM 1000 C CA . ASN A 1 129 ? 13.874 -12.834 -7.398 1.00 92.69 129 ASN A CA 1
ATOM 1001 C C . ASN A 1 129 ? 13.164 -12.591 -6.058 1.00 92.69 129 ASN A C 1
ATOM 1003 O O . ASN A 1 129 ? 12.306 -13.386 -5.653 1.00 92.69 129 ASN A O 1
ATOM 1007 N N . ARG A 1 130 ? 13.490 -11.497 -5.351 1.00 93.81 130 ARG A N 1
ATOM 1008 C CA . ARG A 1 130 ? 12.816 -11.137 -4.090 1.00 93.81 130 ARG A CA 1
ATOM 1009 C C . ARG A 1 130 ? 11.339 -10.828 -4.321 1.00 93.81 130 ARG A C 1
ATOM 1011 O O . ARG A 1 130 ? 10.504 -11.342 -3.574 1.00 93.81 130 ARG A O 1
ATOM 1018 N N . LEU A 1 131 ? 11.022 -10.039 -5.347 1.00 94.31 131 LEU A N 1
ATOM 1019 C CA . LEU A 1 131 ? 9.650 -9.686 -5.713 1.00 94.31 131 LEU A CA 1
ATOM 1020 C C . LEU A 1 131 ? 8.859 -10.922 -6.153 1.00 94.31 131 LEU A C 1
ATOM 1022 O O . LEU A 1 131 ? 7.770 -11.158 -5.633 1.00 94.31 131 LEU A O 1
ATOM 1026 N N . SER A 1 132 ? 9.429 -11.765 -7.015 1.00 94.06 132 SER A N 1
ATOM 1027 C CA . SER A 1 132 ? 8.792 -12.998 -7.493 1.00 94.06 132 SER A CA 1
ATOM 1028 C C . SER A 1 132 ? 8.484 -13.965 -6.350 1.00 94.06 132 SER A C 1
ATOM 1030 O O . SER A 1 132 ? 7.352 -14.433 -6.211 1.00 94.06 132 SER A O 1
ATOM 1032 N N . LYS A 1 133 ? 9.456 -14.209 -5.459 1.00 93.62 133 LYS A N 1
ATOM 1033 C CA . LYS A 1 133 ? 9.273 -15.082 -4.288 1.00 93.62 133 LYS A CA 1
ATOM 1034 C C . LYS A 1 133 ? 8.235 -14.528 -3.314 1.00 93.62 133 LYS A C 1
ATOM 1036 O O . LYS A 1 133 ? 7.473 -15.291 -2.715 1.00 93.62 133 LYS A O 1
ATOM 1041 N N . ALA A 1 134 ? 8.206 -13.209 -3.129 1.00 92.88 134 ALA A N 1
ATOM 1042 C CA . ALA A 1 134 ? 7.255 -12.573 -2.236 1.00 92.88 134 ALA A CA 1
ATOM 1043 C C . ALA A 1 134 ? 5.845 -12.560 -2.829 1.00 92.88 134 ALA A C 1
ATOM 1045 O O . ALA A 1 134 ? 4.906 -12.949 -2.142 1.00 92.88 134 ALA A O 1
ATOM 1046 N N . PHE A 1 135 ? 5.658 -12.131 -4.068 1.00 93.44 135 PHE A N 1
ATOM 1047 C CA . PHE A 1 135 ? 4.326 -11.818 -4.577 1.00 93.44 135 PHE A CA 1
ATOM 1048 C C . PHE A 1 135 ? 3.719 -12.900 -5.460 1.00 93.44 135 PHE A C 1
ATOM 1050 O O . PHE A 1 135 ? 2.492 -12.935 -5.547 1.00 93.44 135 PHE A O 1
ATOM 1057 N N . GLN A 1 136 ? 4.522 -13.803 -6.036 1.00 94.06 136 GLN A N 1
ATOM 1058 C CA . GLN A 1 136 ? 4.062 -14.791 -7.023 1.00 94.06 136 GLN A CA 1
ATOM 1059 C C . GLN A 1 136 ? 3.174 -14.096 -8.076 1.00 94.06 136 GLN A C 1
ATOM 1061 O O . GLN A 1 136 ? 1.956 -14.318 -8.109 1.00 94.06 136 GLN A O 1
ATOM 1066 N N . PRO A 1 137 ? 3.737 -13.116 -8.806 1.00 94.38 137 PRO A N 1
ATOM 1067 C CA . PRO A 1 137 ? 2.983 -12.313 -9.757 1.00 94.38 137 PRO A CA 1
ATOM 1068 C C . PRO A 1 137 ? 2.483 -13.177 -10.919 1.00 94.38 137 PRO A C 1
ATOM 1070 O O . PRO A 1 137 ? 3.082 -14.196 -11.265 1.00 94.38 137 PRO A O 1
ATOM 1073 N N . THR A 1 138 ? 1.369 -12.763 -11.504 1.00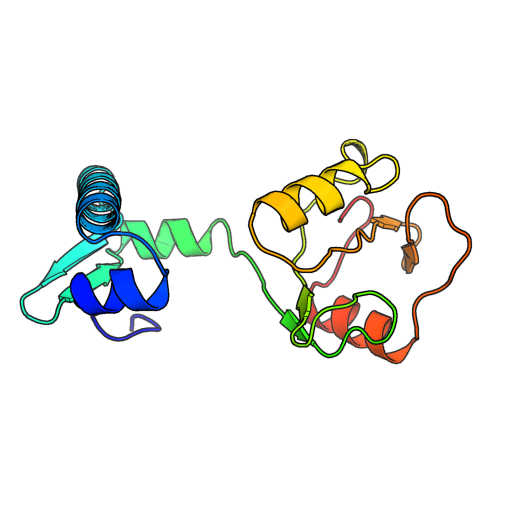 95.19 138 THR A N 1
ATOM 1074 C CA . THR A 1 138 ? 0.843 -13.304 -12.759 1.00 95.19 138 THR A CA 1
ATOM 1075 C C . THR A 1 138 ? 0.730 -12.186 -13.779 1.00 95.19 138 THR A C 1
ATOM 1077 O O . THR A 1 138 ? 0.766 -11.012 -13.409 1.00 95.19 138 THR A O 1
ATOM 1080 N N . ASP A 1 139 ? 0.595 -12.539 -15.055 1.00 95.38 139 ASP A N 1
ATOM 1081 C CA . ASP A 1 139 ? 0.451 -11.544 -16.113 1.00 95.38 139 ASP A CA 1
ATOM 1082 C C . ASP A 1 139 ? -0.650 -10.525 -15.796 1.00 95.38 139 ASP A C 1
ATOM 1084 O O . ASP A 1 139 ? -1.704 -10.850 -15.234 1.00 95.38 139 ASP A O 1
ATOM 1088 N N . SER A 1 140 ? -0.362 -9.278 -16.165 1.00 94.12 140 SER A N 1
ATOM 1089 C CA . SER A 1 140 ? -1.188 -8.096 -15.918 1.00 94.12 140 SER A CA 1
ATOM 1090 C C . SER A 1 140 ? -1.213 -7.592 -14.470 1.00 94.12 140 SER A C 1
ATOM 1092 O O . SER A 1 140 ? -1.947 -6.636 -14.189 1.00 94.12 140 SER A O 1
ATOM 1094 N N . ASP A 1 141 ? -0.430 -8.173 -13.561 1.00 95.50 141 ASP A N 1
ATOM 1095 C CA . ASP A 1 141 ? -0.214 -7.619 -12.223 1.00 95.50 141 ASP A CA 1
ATOM 1096 C C . ASP A 1 141 ? 0.742 -6.416 -12.246 1.00 95.50 141 ASP A C 1
ATOM 1098 O O . ASP A 1 141 ? 1.566 -6.268 -13.152 1.00 95.50 141 ASP A O 1
ATOM 1102 N N . VAL A 1 142 ? 0.600 -5.558 -11.232 1.00 94.38 142 VAL A N 1
ATOM 1103 C CA . VAL A 1 142 ? 1.387 -4.332 -11.021 1.00 94.38 142 VAL A CA 1
ATOM 1104 C C . VAL A 1 142 ? 1.976 -4.328 -9.621 1.00 94.38 142 VAL A C 1
ATOM 1106 O O . VAL A 1 142 ? 1.182 -4.573 -8.685 1.00 94.38 142 VAL A O 1
#

Radius of gyration: 18.27 Å; chains: 1; bounding box: 39×29×50 Å

InterPro domains:
  IPR004115 GAD-like domain superfamily [G3DSA:3.30.1360.30] (65-142)
  IPR004115 GAD-like domain superfamily [SSF55261] (88-128)
  IPR029349 Domain of unknown function DUF4443 [PF14544] (70-142)
  IPR036388 Winged helix-like DNA-binding domain superfamily [G3DSA:1.10.10.10] (1-61)
  IPR036390 Winged helix DNA-binding domain superfamily [SSF46785] (2-54)
  IPR054039 PH0730-like, N-terminal domain [PF22167] (4-50)

Secondary structure (DSSP, 8-state):
--SS--B-HHHHHHHTT--HHHHHHHHHHHHHTTSEEEETTEEEE-HHHHHHHHHS---EEEE--GGG--SSSEEEE--TT-GGG-SSSHHHHHHHHHTT-S-----EEETTEEE-TT--PPPPHHHHHHHHHHH---TT--

Sequence (142 aa):
MSEHEPIGRKRLARKLRVGEGSMRTILNRLKDDKLVASTPQGHILTKKGKQEFKRKPRKFLTLDAGDLTVGEVDVATIVRKASEKVELGIRQRDEAIKAGADGATVLVFSDGRFKIPGTQIDLEPKIENRLSKAFQPTDSDV